Protein AF-A0A7X6Z2F6-F1 (afdb_monomer)

Sequence (68 aa):
KGKIVKNNLAVGLSLEDVKKAKEVLIIAGGSSKAEAILSIDFNNINGILITDEGAARGMMELLNHIAI

Solvent-accessible surface area (backbone atoms only — not comparable to full-atom values): 4239 Å² total; per-residue (Å²): 114,58,76,90,87,76,86,76,100,67,93,73,86,50,75,68,55,60,44,70,41,91,64,40,83,43,78,58,54,42,42,94,40,14,69,65,61,57,25,53,61,66,90,66,31,58,61,48,80,48,67,42,70,50,16,52,50,37,36,51,54,57,54,61,67,66,74,111

Foldseek 3Di:
DADDPDDDPDPDDDPVNQLVDPEAEAEDEALVCLVVVVNDPCVSGNYDYDYDPRSVVSVVVVVVVVVD

Secondary structure (DSSP, 8-state):
----------SS--HHHHHHSS-EEEE--SGGGHHHHHTS-TTSS-EEEE--HHHHHHHHHHHHHH--

Mean predicted aligned error: 4.25 Å

Nearest PDB structures (foldseek):
  4kr5-assembly1_B  TM=4.683E-01  e=7.112E+00  Lactococcus lactis subsp. lactis Il1403

pLDDT: mean 91.18, std 9.58, range [43.97, 98.38]

Radius of gyration: 13.39 Å; Cα contacts (8 Å, |Δi|>4): 75; chains: 1; bounding box: 24×28×35 Å

Structure (mmCIF, N/CA/C/O backbone):
data_AF-A0A7X6Z2F6-F1
#
_entry.id   AF-A0A7X6Z2F6-F1
#
loop_
_atom_site.group_PDB
_atom_site.id
_atom_site.type_symbol
_atom_site.label_atom_id
_atom_site.label_alt_id
_atom_site.label_comp_id
_atom_site.label_asym_id
_atom_site.label_entity_id
_atom_site.label_seq_id
_atom_site.pdbx_PDB_ins_code
_atom_site.Cartn_x
_atom_site.Cartn_y
_atom_site.Cartn_z
_atom_site.occupancy
_atom_site.B_iso_or_equiv
_atom_site.auth_seq_id
_atom_site.auth_comp_id
_atom_site.auth_asym_id
_atom_site.auth_atom_id
_atom_site.pdbx_PDB_model_num
ATOM 1 N N . LYS A 1 1 ? -0.773 -12.957 -0.752 1.00 76.56 1 LYS A N 1
ATOM 2 C CA . LYS A 1 1 ? -1.097 -12.208 0.490 1.00 76.56 1 LYS A CA 1
ATOM 3 C C . LYS A 1 1 ? 0.061 -12.331 1.468 1.00 76.56 1 LYS A C 1
ATOM 5 O O . LYS A 1 1 ? 0.617 -13.419 1.578 1.00 76.56 1 LYS A O 1
ATOM 10 N N . GLY A 1 2 ? 0.418 -11.247 2.156 1.00 86.31 2 GLY A N 1
ATOM 11 C CA . GLY A 1 2 ? 1.449 -11.259 3.192 1.00 86.31 2 GLY A CA 1
ATOM 12 C C . GLY A 1 2 ? 0.971 -11.912 4.490 1.00 86.31 2 GLY A C 1
ATOM 13 O O . GLY A 1 2 ? -0.228 -11.998 4.751 1.00 86.31 2 GLY A O 1
ATOM 14 N N . LYS A 1 3 ? 1.923 -12.357 5.316 1.00 91.19 3 LYS A N 1
ATOM 15 C CA . LYS A 1 3 ? 1.684 -12.810 6.693 1.00 91.19 3 LYS A CA 1
ATOM 16 C C . LYS A 1 3 ? 2.572 -12.023 7.648 1.00 91.19 3 LYS A C 1
ATOM 18 O O . LYS A 1 3 ? 3.729 -11.753 7.333 1.00 91.19 3 LYS A O 1
ATOM 23 N N . ILE A 1 4 ? 2.047 -11.677 8.820 1.00 89.62 4 ILE A N 1
ATOM 24 C CA . ILE A 1 4 ? 2.853 -11.060 9.877 1.00 89.62 4 ILE A CA 1
ATOM 25 C C . ILE A 1 4 ? 3.806 -12.133 10.408 1.00 89.62 4 ILE A C 1
ATOM 27 O O . ILE A 1 4 ? 3.364 -13.136 10.961 1.00 89.62 4 ILE A O 1
ATOM 31 N N . VAL A 1 5 ? 5.110 -11.938 10.209 1.00 93.50 5 VAL A N 1
ATOM 32 C CA . VAL A 1 5 ? 6.144 -12.884 10.667 1.00 93.50 5 VAL A CA 1
ATOM 33 C C . VAL A 1 5 ? 6.708 -12.528 12.039 1.00 93.50 5 VAL A C 1
ATOM 35 O O . VAL A 1 5 ? 7.196 -13.399 12.752 1.00 93.50 5 VAL A O 1
ATOM 38 N N . LYS A 1 6 ? 6.652 -11.248 12.417 1.00 89.56 6 LYS A N 1
ATOM 39 C CA . LYS A 1 6 ? 7.153 -10.741 13.692 1.00 89.56 6 LYS A CA 1
ATOM 40 C C . LYS A 1 6 ? 6.381 -9.489 14.076 1.00 89.56 6 LYS A C 1
ATOM 42 O O . LYS A 1 6 ? 6.143 -8.636 13.224 1.00 89.56 6 LYS A O 1
ATOM 47 N N . ASN A 1 7 ? 6.039 -9.377 15.353 1.00 85.50 7 ASN A N 1
ATOM 48 C CA . ASN A 1 7 ? 5.520 -8.149 15.934 1.00 85.50 7 ASN A CA 1
ATOM 49 C C . ASN A 1 7 ? 6.492 -7.691 17.024 1.00 85.50 7 ASN A C 1
ATOM 51 O O . ASN A 1 7 ? 6.765 -8.441 17.960 1.00 85.50 7 ASN A O 1
ATOM 55 N N . ASN A 1 8 ? 7.056 -6.497 16.866 1.00 85.44 8 ASN A N 1
ATOM 56 C CA . ASN A 1 8 ? 7.966 -5.907 17.842 1.00 85.44 8 ASN A CA 1
ATOM 57 C C . ASN A 1 8 ? 7.222 -4.840 18.643 1.00 85.44 8 ASN A C 1
ATOM 59 O O . ASN A 1 8 ? 6.282 -4.227 18.145 1.00 85.44 8 ASN A O 1
ATOM 63 N N . LEU A 1 9 ? 7.701 -4.560 19.853 1.00 85.56 9 LEU A N 1
ATOM 64 C CA . LEU A 1 9 ? 7.256 -3.409 20.635 1.00 85.56 9 LEU A CA 1
ATOM 65 C C . LEU A 1 9 ? 7.833 -2.127 20.015 1.00 85.56 9 LEU A C 1
ATOM 67 O O . LEU A 1 9 ? 8.880 -1.637 20.431 1.00 85.56 9 LEU A O 1
ATOM 71 N N . ALA A 1 10 ? 7.182 -1.634 18.963 1.00 87.62 10 ALA A N 1
ATOM 72 C CA . ALA A 1 10 ? 7.473 -0.348 18.345 1.00 87.62 10 ALA A CA 1
ATOM 73 C C . ALA A 1 10 ? 6.505 0.716 18.877 1.00 87.62 10 ALA A C 1
ATOM 75 O O . ALA A 1 10 ? 5.348 0.424 19.175 1.00 87.62 10 ALA A O 1
ATOM 76 N N . VAL A 1 11 ? 6.970 1.960 18.976 1.00 91.69 11 VAL A N 1
ATOM 77 C CA . VAL A 1 11 ? 6.108 3.101 19.304 1.00 91.69 11 VAL A CA 1
ATOM 78 C C . VAL A 1 11 ? 5.456 3.596 18.013 1.00 91.69 11 VAL A C 1
ATOM 80 O O . VAL A 1 11 ? 6.162 3.961 17.074 1.00 91.69 11 VAL A O 1
ATOM 83 N N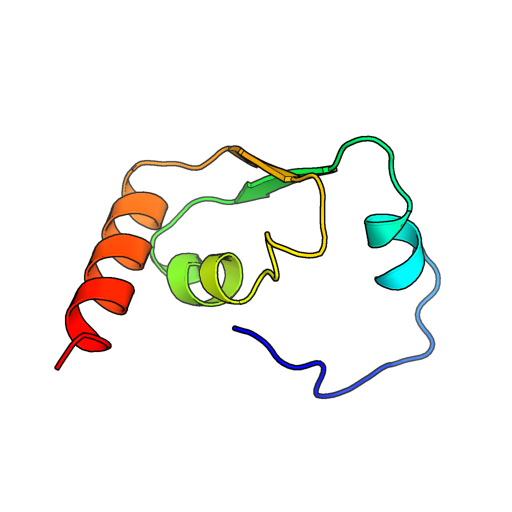 . GLY A 1 12 ? 4.123 3.608 17.957 1.00 89.50 12 GLY A N 1
ATOM 84 C CA . GLY A 1 12 ? 3.364 4.075 16.795 1.00 89.50 12 GLY A CA 1
ATOM 85 C C . GLY A 1 12 ? 2.015 3.374 16.640 1.00 89.50 12 GLY A C 1
ATOM 86 O O . GLY A 1 12 ? 1.547 2.701 17.556 1.00 89.50 12 GLY A O 1
ATOM 87 N N . LEU A 1 13 ? 1.400 3.545 15.467 1.00 91.00 13 LEU A N 1
ATOM 88 C CA . LEU A 1 13 ? 0.160 2.858 15.106 1.00 91.00 13 LEU A CA 1
ATOM 89 C C . LEU A 1 13 ? 0.414 1.367 14.890 1.00 91.00 13 LEU A C 1
ATOM 91 O O . LEU A 1 13 ? 1.367 0.977 14.210 1.00 91.00 13 LEU A O 1
ATOM 95 N N . SER A 1 14 ? -0.477 0.535 15.419 1.00 90.50 14 SER A N 1
ATOM 96 C CA . SER A 1 14 ? -0.507 -0.880 15.074 1.00 90.50 14 SER A CA 1
ATOM 97 C C . SER A 1 14 ? -1.176 -1.092 13.711 1.00 90.50 14 SER A C 1
ATOM 99 O O . SER A 1 14 ? -1.929 -0.250 13.215 1.00 90.50 14 SER A O 1
ATOM 101 N N . LEU A 1 15 ? -0.967 -2.266 13.109 1.00 88.62 15 LEU A N 1
ATOM 102 C CA . LEU A 1 15 ? -1.722 -2.663 11.914 1.00 88.62 15 LEU A CA 1
ATOM 103 C C . LEU A 1 15 ? -3.232 -2.751 12.184 1.00 88.62 15 LEU A C 1
ATOM 105 O O . LEU A 1 15 ? -4.023 -2.560 11.265 1.00 88.62 15 LEU A O 1
ATOM 109 N N . GLU A 1 16 ? -3.645 -3.034 13.421 1.00 89.88 16 GLU A N 1
ATOM 110 C CA . GLU A 1 16 ? -5.061 -3.045 13.798 1.00 89.88 16 GLU A CA 1
ATOM 111 C C . GLU A 1 16 ? -5.664 -1.641 13.789 1.00 89.88 16 GLU A C 1
ATOM 113 O O . GLU A 1 16 ? -6.817 -1.481 13.396 1.00 89.88 16 GLU A O 1
ATOM 118 N N . ASP A 1 17 ? -4.890 -0.621 14.161 1.00 92.50 17 ASP A N 1
ATOM 119 C CA . ASP A 1 17 ? -5.340 0.771 14.105 1.00 92.50 17 ASP A CA 1
ATOM 120 C C . ASP A 1 17 ? -5.524 1.231 12.656 1.00 92.50 17 ASP A C 1
ATOM 122 O O . ASP A 1 17 ? -6.530 1.858 12.331 1.00 92.50 17 ASP A O 1
ATOM 126 N N . VAL A 1 18 ? -4.613 0.835 11.757 1.00 91.75 18 VAL A N 1
ATOM 127 C CA . VAL A 1 18 ? -4.732 1.112 10.313 1.00 91.75 18 VAL A CA 1
ATOM 128 C C . VAL A 1 18 ? -6.008 0.496 9.730 1.00 91.75 18 VAL A C 1
ATOM 130 O O . VAL A 1 18 ? -6.694 1.143 8.945 1.00 91.75 18 VAL A O 1
ATOM 133 N N . LYS A 1 19 ? -6.380 -0.721 10.145 1.00 90.38 19 LYS A N 1
ATOM 134 C CA . LYS A 1 19 ? -7.615 -1.386 9.682 1.00 90.38 19 LYS A CA 1
ATOM 135 C C . LYS A 1 19 ? -8.899 -0.695 10.148 1.00 90.38 19 LYS A C 1
ATOM 137 O O . LYS A 1 19 ? -9.935 -0.860 9.514 1.00 90.38 19 LYS A O 1
ATOM 142 N N . LYS A 1 20 ? -8.848 0.056 11.253 1.00 93.50 20 LYS A N 1
ATOM 143 C CA . LYS A 1 20 ? -9.991 0.820 11.784 1.00 93.50 20 LYS A CA 1
ATOM 144 C C . LYS A 1 20 ? -10.143 2.190 11.122 1.00 93.50 20 LYS A C 1
ATOM 146 O O . LYS A 1 20 ? -11.155 2.856 11.339 1.00 93.50 20 LYS A O 1
ATOM 151 N N . ALA A 1 21 ? -9.149 2.639 10.357 1.00 94.31 21 ALA A N 1
ATOM 152 C CA . ALA A 1 21 ? -9.220 3.916 9.668 1.00 94.31 21 ALA A CA 1
ATOM 153 C C . ALA A 1 21 ? -10.349 3.908 8.628 1.00 94.31 21 ALA A C 1
ATOM 155 O O . ALA A 1 21 ? -10.567 2.920 7.928 1.00 94.31 21 ALA A O 1
ATOM 156 N N . LYS A 1 22 ? -11.051 5.041 8.506 1.00 95.25 22 LYS A N 1
ATOM 157 C CA . LYS A 1 22 ? -12.124 5.216 7.516 1.00 95.25 22 LYS A CA 1
ATOM 158 C C . LYS A 1 22 ? -11.621 4.995 6.086 1.00 95.25 22 LYS A C 1
ATOM 160 O O . LYS A 1 22 ? -12.340 4.431 5.270 1.00 95.25 22 LYS A O 1
ATOM 165 N N . GLU A 1 23 ? -10.416 5.465 5.791 1.00 95.31 23 GLU A N 1
ATOM 166 C CA . GLU A 1 23 ? -9.763 5.356 4.489 1.00 95.31 23 GLU A CA 1
ATOM 167 C C . GLU A 1 23 ? -8.247 5.340 4.699 1.00 95.31 23 GLU A C 1
ATOM 169 O O . GLU A 1 23 ? -7.731 6.064 5.555 1.00 95.31 23 GLU A O 1
ATOM 174 N N . VAL A 1 24 ? -7.540 4.505 3.936 1.00 95.75 24 VAL A N 1
ATOM 175 C CA . VAL A 1 24 ? -6.081 4.371 4.001 1.00 95.75 24 VAL A CA 1
ATOM 176 C C . VAL A 1 24 ? -5.484 4.690 2.637 1.00 95.75 24 VAL A C 1
ATOM 178 O O . VAL A 1 24 ? -5.674 3.950 1.675 1.00 95.75 24 VAL A O 1
ATOM 181 N N . LEU A 1 25 ? -4.718 5.775 2.554 1.00 96.38 25 LEU A N 1
ATOM 182 C CA . LEU A 1 25 ? -3.938 6.098 1.362 1.00 96.38 25 LEU A CA 1
ATOM 183 C C . LEU A 1 25 ? -2.600 5.356 1.413 1.00 96.38 25 LEU A C 1
ATOM 185 O O . LEU A 1 25 ? -1.789 5.573 2.312 1.00 96.38 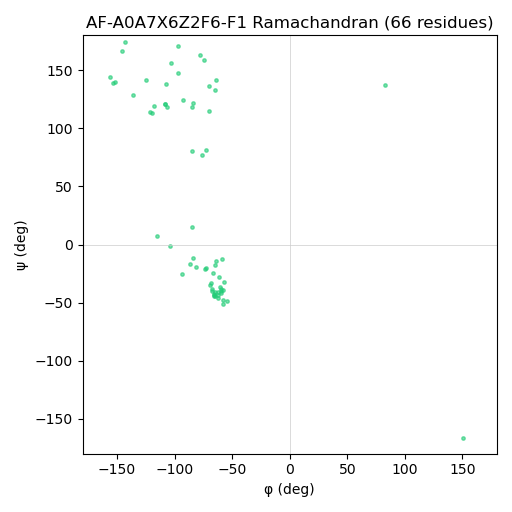25 LEU A O 1
ATOM 189 N N . ILE A 1 26 ? -2.367 4.481 0.441 1.00 95.69 26 ILE A N 1
ATOM 190 C CA . ILE A 1 26 ? -1.146 3.687 0.309 1.00 95.69 26 ILE A CA 1
ATOM 191 C C . ILE A 1 26 ? -0.356 4.273 -0.854 1.00 95.69 26 ILE A C 1
ATOM 193 O O . ILE A 1 26 ? -0.833 4.279 -1.985 1.00 95.69 26 ILE A O 1
ATOM 197 N N . ILE A 1 27 ? 0.852 4.763 -0.586 1.00 97.38 27 ILE A N 1
ATOM 198 C CA . ILE A 1 27 ? 1.700 5.399 -1.599 1.00 97.38 27 ILE A CA 1
ATOM 199 C C . ILE A 1 27 ? 2.999 4.610 -1.706 1.00 97.38 27 ILE A C 1
ATOM 201 O O . ILE A 1 27 ? 3.796 4.578 -0.767 1.00 97.38 27 ILE A O 1
ATOM 205 N N . ALA A 1 28 ? 3.211 3.957 -2.844 1.00 97.12 28 ALA A N 1
ATOM 206 C CA . ALA A 1 28 ? 4.421 3.188 -3.113 1.00 97.12 28 ALA A CA 1
ATOM 207 C C . ALA A 1 28 ? 4.655 3.062 -4.621 1.00 97.12 28 ALA A C 1
ATOM 209 O O . ALA A 1 28 ? 3.707 2.899 -5.380 1.00 97.12 28 ALA A O 1
ATOM 210 N N . GLY A 1 29 ? 5.916 3.091 -5.050 1.00 97.25 29 GLY A N 1
ATOM 211 C CA . GLY A 1 29 ? 6.318 2.974 -6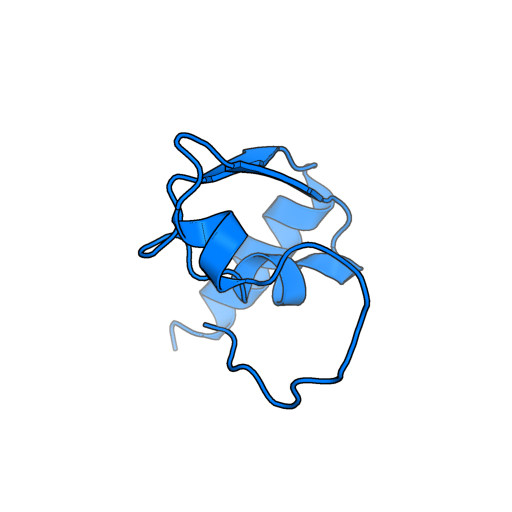.455 1.00 97.25 29 GLY A CA 1
ATOM 212 C C . GLY A 1 29 ? 7.616 2.185 -6.618 1.00 97.25 29 GLY A C 1
ATOM 213 O O . GLY A 1 29 ? 8.261 1.823 -5.628 1.00 97.25 29 GLY A O 1
ATOM 214 N N . GLY A 1 30 ? 7.991 1.927 -7.867 1.00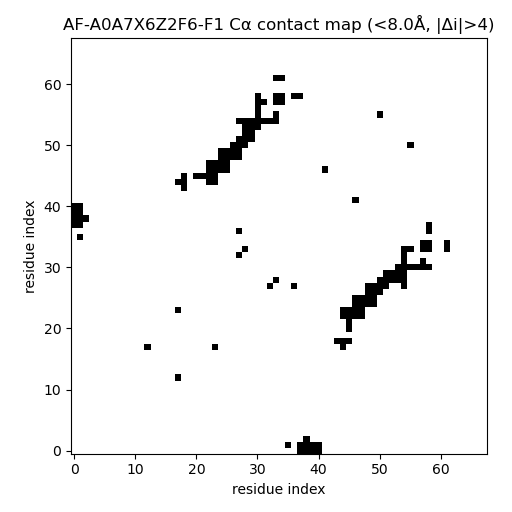 98.25 30 GLY A N 1
ATOM 215 C CA . GLY A 1 30 ? 9.146 1.123 -8.246 1.00 98.25 30 GLY A CA 1
ATOM 216 C C . GLY A 1 30 ? 8.877 -0.384 -8.243 1.00 98.25 30 GLY A C 1
ATOM 217 O O . GLY A 1 30 ? 8.301 -0.948 -7.310 1.00 98.25 30 GLY A O 1
ATOM 218 N N . SER A 1 31 ? 9.374 -1.064 -9.277 1.00 97.81 31 SER A N 1
ATOM 219 C CA . SER A 1 31 ? 9.241 -2.519 -9.451 1.00 97.81 31 SER A CA 1
ATOM 220 C C . SER A 1 31 ? 9.813 -3.321 -8.276 1.00 97.81 31 SER A C 1
ATOM 222 O O . SER A 1 31 ? 9.251 -4.346 -7.901 1.00 97.81 31 SER A O 1
ATOM 224 N N . SER A 1 32 ? 10.862 -2.817 -7.614 1.00 97.88 32 SER A N 1
ATOM 225 C CA . SER A 1 32 ? 11.477 -3.452 -6.437 1.00 97.88 32 SER A CA 1
ATOM 226 C C . SER A 1 32 ? 10.556 -3.551 -5.216 1.00 97.88 32 SER A C 1
ATOM 228 O O . SER A 1 32 ? 10.862 -4.287 -4.280 1.00 97.88 32 SER A O 1
ATOM 230 N N . LYS A 1 33 ? 9.430 -2.825 -5.203 1.00 97.88 33 LYS A N 1
ATOM 231 C CA . LYS A 1 33 ? 8.422 -2.887 -4.136 1.00 97.88 33 LYS A CA 1
ATOM 232 C C . LYS A 1 33 ? 7.174 -3.682 -4.525 1.00 97.88 33 LYS A C 1
ATOM 234 O O . LYS A 1 33 ? 6.293 -3.825 -3.682 1.00 97.88 33 LYS A O 1
ATOM 239 N N . ALA A 1 34 ? 7.088 -4.217 -5.744 1.00 96.88 34 ALA A N 1
ATOM 240 C CA . ALA A 1 34 ? 5.884 -4.874 -6.255 1.00 96.88 34 ALA A CA 1
ATOM 241 C C . ALA A 1 34 ? 5.376 -6.001 -5.339 1.00 96.88 34 ALA A C 1
ATOM 243 O O . ALA A 1 34 ? 4.208 -6.008 -4.952 1.00 96.88 34 ALA A O 1
ATOM 244 N N . GLU A 1 35 ? 6.259 -6.906 -4.910 1.00 95.56 35 GLU A N 1
ATOM 245 C CA . GLU A 1 35 ? 5.892 -7.999 -3.999 1.00 95.56 35 GLU A CA 1
ATOM 246 C C . GLU A 1 35 ? 5.391 -7.476 -2.642 1.00 95.56 35 GLU A C 1
ATOM 248 O O . GLU A 1 35 ? 4.394 -7.961 -2.103 1.00 95.56 35 GLU A O 1
ATOM 253 N N . ALA A 1 36 ? 6.037 -6.435 -2.106 1.00 96.25 36 ALA A N 1
ATOM 254 C CA . ALA A 1 36 ? 5.635 -5.819 -0.846 1.00 96.25 36 ALA A CA 1
ATOM 255 C C . ALA A 1 36 ? 4.249 -5.163 -0.949 1.00 96.25 36 ALA A C 1
ATOM 257 O O . ALA A 1 36 ? 3.438 -5.314 -0.036 1.00 96.25 36 ALA A O 1
ATOM 258 N N . ILE A 1 37 ? 3.941 -4.490 -2.062 1.00 95.94 37 ILE A N 1
ATOM 259 C CA . ILE A 1 37 ? 2.619 -3.894 -2.304 1.00 95.94 37 ILE A CA 1
ATOM 260 C C . ILE A 1 37 ? 1.552 -4.995 -2.406 1.00 95.94 37 ILE A C 1
ATOM 262 O O . ILE A 1 37 ? 0.520 -4.908 -1.745 1.00 95.94 37 ILE A O 1
ATOM 266 N N . LEU A 1 38 ? 1.825 -6.082 -3.139 1.00 94.31 38 LEU A N 1
ATOM 267 C CA . LEU A 1 38 ? 0.925 -7.242 -3.245 1.00 94.31 38 LEU A CA 1
ATOM 268 C C . LEU A 1 38 ? 0.730 -8.001 -1.923 1.00 94.31 38 LEU A C 1
ATOM 270 O O . LEU A 1 38 ? -0.207 -8.794 -1.775 1.00 94.31 38 LEU A O 1
ATOM 274 N N . SER A 1 39 ? 1.615 -7.792 -0.949 1.00 93.62 39 SER A N 1
ATOM 275 C CA . SER A 1 39 ? 1.491 -8.401 0.373 1.00 93.62 39 SER A CA 1
ATOM 276 C C . SER A 1 39 ? 0.372 -7.769 1.214 1.00 93.62 39 SER A C 1
ATOM 278 O O . SER A 1 39 ? -0.129 -8.425 2.133 1.00 93.62 39 SER A O 1
ATOM 280 N N . ILE A 1 40 ? -0.055 -6.545 0.877 1.00 92.38 40 ILE A N 1
ATOM 281 C CA . ILE A 1 40 ? -1.113 -5.811 1.577 1.00 92.38 40 ILE A CA 1
ATOM 282 C C . ILE A 1 40 ? -2.450 -6.543 1.415 1.00 92.38 40 ILE A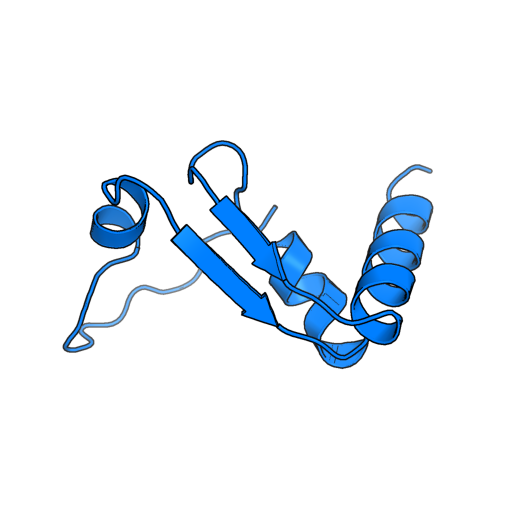 C 1
ATOM 284 O O . ILE A 1 40 ? -2.848 -6.938 0.319 1.00 92.38 40 ILE A O 1
ATOM 288 N N . ASP A 1 41 ? -3.175 -6.719 2.520 1.00 88.25 41 ASP A N 1
ATOM 289 C CA . ASP A 1 41 ? -4.510 -7.316 2.487 1.00 88.25 41 ASP A CA 1
ATOM 290 C C . ASP A 1 41 ? -5.573 -6.256 2.186 1.00 88.25 41 ASP A C 1
ATOM 292 O O . ASP A 1 41 ? -6.272 -5.778 3.080 1.00 88.25 41 ASP A O 1
ATOM 296 N N . PHE A 1 42 ? -5.709 -5.916 0.903 1.00 84.12 42 PHE A N 1
ATOM 297 C CA . PHE A 1 42 ? -6.707 -4.962 0.405 1.00 84.12 42 PHE A CA 1
ATOM 298 C C . PHE A 1 42 ? -8.165 -5.361 0.705 1.00 84.12 42 PHE A C 1
ATOM 300 O O . PHE A 1 42 ? -9.055 -4.535 0.572 1.00 84.12 42 PHE A O 1
ATOM 307 N N . ASN A 1 43 ? -8.435 -6.599 1.141 1.00 84.75 43 ASN A N 1
ATOM 308 C CA . ASN A 1 43 ? -9.790 -7.007 1.546 1.00 84.75 43 ASN A CA 1
ATOM 309 C C . ASN A 1 43 ? -10.143 -6.576 2.975 1.00 84.75 43 ASN A C 1
ATOM 311 O O . ASN A 1 43 ? -11.310 -6.588 3.349 1.00 84.75 43 ASN A O 1
ATOM 315 N N . ASN A 1 44 ? -9.137 -6.271 3.793 1.00 86.56 44 ASN A N 1
ATOM 316 C CA . ASN A 1 44 ? -9.295 -5.985 5.218 1.00 86.56 44 ASN A CA 1
ATOM 317 C C . ASN A 1 44 ? -8.922 -4.533 5.554 1.00 86.56 44 ASN A C 1
ATOM 319 O O . ASN A 1 44 ? -8.801 -4.168 6.721 1.00 86.56 44 ASN A O 1
ATOM 323 N N . ILE A 1 45 ? -8.668 -3.726 4.524 1.00 90.31 45 ILE A N 1
ATOM 324 C CA . ILE A 1 45 ? -8.316 -2.315 4.610 1.00 90.31 45 ILE A CA 1
ATOM 325 C C . ILE A 1 45 ? -9.122 -1.600 3.530 1.00 90.31 45 ILE A C 1
ATOM 327 O O . ILE A 1 45 ? -9.061 -1.993 2.367 1.00 90.31 45 ILE A O 1
ATOM 331 N N . ASN A 1 46 ? -9.832 -0.530 3.893 1.00 92.00 46 ASN A 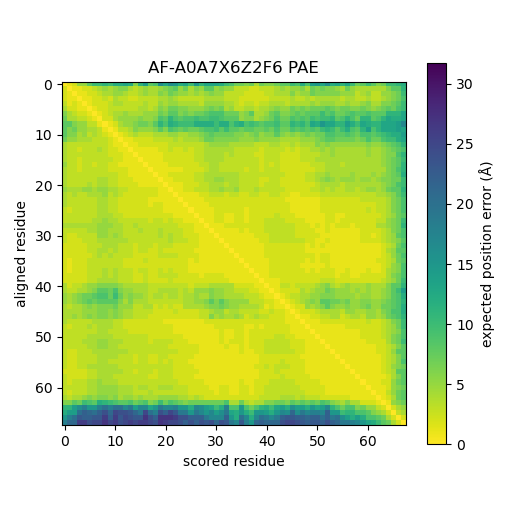N 1
ATOM 332 C CA . ASN A 1 46 ? -10.447 0.364 2.912 1.00 92.00 46 ASN A CA 1
ATOM 333 C C . ASN A 1 46 ? -9.367 1.264 2.282 1.00 92.00 46 ASN A C 1
ATOM 335 O O . ASN A 1 46 ? -9.156 2.399 2.717 1.00 92.00 46 ASN A O 1
ATOM 339 N N . GLY A 1 47 ? -8.595 0.695 1.353 1.00 92.81 47 GLY A N 1
ATOM 340 C CA . GLY A 1 47 ? -7.348 1.272 0.857 1.00 92.81 47 GLY A CA 1
ATOM 341 C C . GLY A 1 47 ? -7.433 1.826 -0.563 1.00 92.81 47 GLY A C 1
ATOM 342 O O . GLY A 1 47 ? -7.954 1.164 -1.457 1.00 92.81 47 GLY A O 1
ATOM 343 N N . ILE A 1 48 ? -6.831 2.995 -0.787 1.00 95.81 48 ILE A N 1
ATOM 344 C CA . ILE A 1 48 ? -6.559 3.544 -2.121 1.00 95.81 48 ILE A CA 1
ATOM 345 C C . ILE A 1 48 ? -5.054 3.455 -2.363 1.00 95.81 48 ILE A C 1
ATOM 347 O O . ILE A 1 48 ? -4.267 4.030 -1.611 1.00 95.81 48 ILE A O 1
ATOM 351 N N . LEU A 1 49 ? -4.650 2.741 -3.415 1.00 96.50 49 LEU A N 1
ATOM 352 C CA . LEU A 1 49 ? -3.253 2.644 -3.830 1.00 96.50 49 LEU A CA 1
ATOM 353 C C . LEU A 1 49 ? -2.928 3.713 -4.878 1.00 96.50 49 LEU A C 1
ATOM 355 O O . LEU A 1 49 ? -3.532 3.750 -5.947 1.00 96.50 49 LEU A O 1
ATOM 359 N N . ILE A 1 50 ? -1.917 4.525 -4.586 1.00 98.06 50 ILE A N 1
ATOM 360 C CA . ILE A 1 50 ? -1.283 5.453 -5.520 1.00 98.06 50 ILE A CA 1
ATOM 361 C C . ILE A 1 50 ? 0.105 4.894 -5.838 1.00 98.06 50 ILE A C 1
ATOM 363 O O . ILE A 1 50 ? 0.924 4.687 -4.938 1.00 98.06 50 ILE A O 1
ATOM 367 N N . THR A 1 51 ? 0.362 4.621 -7.116 1.00 98.06 51 THR A N 1
ATOM 368 C CA . THR A 1 51 ? 1.578 3.934 -7.564 1.00 98.06 51 THR A CA 1
ATOM 369 C C . THR A 1 51 ? 2.057 4.429 -8.927 1.00 98.06 51 THR A C 1
ATOM 371 O O . THR A 1 51 ? 1.330 5.140 -9.618 1.00 98.06 51 THR A O 1
ATOM 374 N N . ASP A 1 52 ? 3.286 4.070 -9.299 1.00 98.38 52 ASP A N 1
ATOM 375 C CA . ASP A 1 52 ? 3.855 4.347 -10.619 1.00 98.38 52 ASP A CA 1
ATOM 376 C C . ASP A 1 52 ? 3.730 3.140 -11.565 1.00 98.38 52 ASP A C 1
ATOM 378 O O . ASP A 1 52 ? 3.371 2.027 -11.170 1.00 98.38 52 ASP A O 1
ATOM 382 N N . GLU A 1 53 ? 4.039 3.360 -12.843 1.00 98.38 53 GLU A N 1
ATOM 383 C CA . GLU A 1 53 ? 3.993 2.314 -13.867 1.00 98.38 53 GLU A CA 1
ATOM 384 C C . GLU A 1 53 ? 4.955 1.150 -13.568 1.00 98.38 53 GLU A C 1
ATOM 386 O O . GLU A 1 53 ? 4.625 -0.005 -13.831 1.00 98.38 53 GLU A O 1
ATOM 391 N N . GLY A 1 54 ? 6.135 1.429 -13.006 1.00 98.25 54 GLY A N 1
ATOM 392 C CA . GLY A 1 54 ? 7.153 0.412 -12.733 1.00 98.25 54 GLY A CA 1
ATOM 393 C C . GLY A 1 54 ? 6.707 -0.594 -11.672 1.00 98.25 54 GLY A C 1
ATOM 394 O O . GLY A 1 54 ? 6.869 -1.801 -11.849 1.00 98.25 54 GLY A O 1
ATOM 395 N N . ALA A 1 55 ? 6.098 -0.113 -10.589 1.00 98.25 55 ALA A N 1
ATOM 396 C CA . ALA A 1 55 ? 5.464 -0.956 -9.585 1.00 98.25 55 ALA A CA 1
ATOM 397 C C . ALA A 1 55 ? 4.253 -1.695 -10.164 1.00 98.25 55 ALA A C 1
ATOM 399 O O . ALA A 1 55 ? 4.133 -2.900 -9.949 1.00 98.25 55 ALA A O 1
ATOM 400 N N . ALA A 1 56 ? 3.393 -1.018 -10.934 1.00 97.69 56 ALA A N 1
ATOM 401 C CA . ALA A 1 56 ? 2.231 -1.647 -11.560 1.00 97.69 56 ALA A CA 1
ATOM 402 C C . ALA A 1 56 ? 2.629 -2.822 -12.472 1.00 97.69 56 ALA A C 1
ATOM 404 O O . ALA A 1 56 ? 2.087 -3.918 -12.327 1.00 97.69 56 ALA A O 1
ATOM 405 N N . ARG A 1 57 ? 3.624 -2.634 -13.348 1.00 97.69 57 ARG A N 1
ATOM 406 C CA . ARG A 1 57 ? 4.152 -3.698 -14.216 1.00 97.69 57 ARG A CA 1
ATOM 407 C C . ARG A 1 57 ? 4.758 -4.844 -13.415 1.00 97.69 57 ARG A C 1
ATOM 409 O O . ARG A 1 57 ? 4.405 -5.990 -13.666 1.00 97.69 57 ARG A O 1
ATOM 416 N N . GLY A 1 58 ? 5.578 -4.543 -12.406 1.00 97.75 5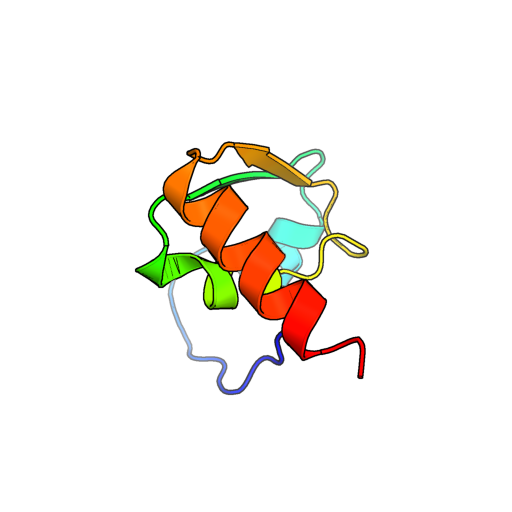8 GLY A N 1
ATOM 417 C CA . GLY A 1 58 ? 6.146 -5.575 -11.534 1.00 97.75 58 GLY A CA 1
ATOM 418 C C . GLY A 1 58 ? 5.068 -6.391 -10.809 1.00 97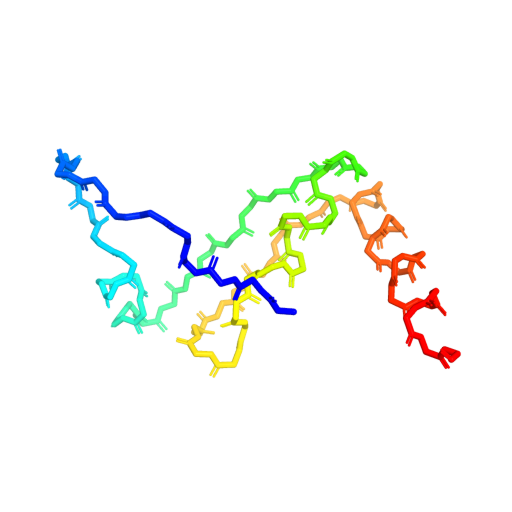.75 58 GLY A C 1
ATOM 419 O O . GLY A 1 58 ? 5.182 -7.608 -10.694 1.00 97.75 58 GLY A O 1
ATOM 420 N N . MET A 1 59 ? 3.979 -5.752 -10.365 1.00 96.69 59 MET A N 1
ATOM 421 C CA . MET A 1 59 ? 2.849 -6.468 -9.767 1.00 96.69 59 MET A CA 1
ATOM 422 C C . MET A 1 59 ? 2.136 -7.362 -10.786 1.00 96.69 59 MET A C 1
ATOM 424 O O . MET A 1 59 ? 1.806 -8.500 -10.463 1.00 96.69 59 MET A O 1
ATOM 428 N N . MET A 1 60 ? 1.911 -6.876 -12.011 1.00 96.44 60 MET A N 1
ATOM 429 C CA . MET A 1 60 ? 1.290 -7.666 -13.080 1.00 96.44 60 MET A CA 1
ATOM 430 C C . MET A 1 60 ? 2.129 -8.891 -13.454 1.00 96.44 60 MET A C 1
ATOM 432 O O . MET A 1 60 ? 1.578 -9.977 -13.605 1.00 96.44 60 MET A O 1
ATOM 436 N N . GLU A 1 61 ? 3.450 -8.739 -13.567 1.00 96.44 61 GLU A N 1
ATOM 437 C CA . GLU A 1 61 ? 4.373 -9.849 -13.825 1.00 96.44 61 GLU A CA 1
ATOM 438 C C . GLU A 1 61 ? 4.257 -10.922 -12.737 1.00 96.44 61 GLU A C 1
ATOM 440 O O . GLU A 1 61 ? 4.002 -12.088 -13.040 1.00 96.44 61 GLU A O 1
ATOM 445 N N . LEU A 1 62 ? 4.341 -10.524 -11.462 1.00 95.12 62 LEU A N 1
ATOM 446 C CA . LEU A 1 62 ? 4.213 -11.443 -10.328 1.00 95.12 62 LEU A CA 1
ATOM 447 C C . LEU A 1 62 ? 2.859 -12.168 -10.312 1.00 95.12 62 LEU A C 1
ATOM 449 O O . LEU A 1 62 ? 2.815 -13.370 -10.064 1.00 95.12 62 LEU A O 1
ATOM 453 N N . LEU A 1 63 ? 1.758 -11.470 -10.601 1.00 92.50 63 LEU A N 1
ATOM 454 C CA . LEU A 1 63 ? 0.422 -12.074 -10.636 1.00 92.50 63 LEU A CA 1
ATOM 455 C C . LEU A 1 63 ? 0.261 -13.074 -11.787 1.00 92.50 63 LEU A C 1
ATOM 457 O O . LEU A 1 63 ? -0.346 -14.127 -11.595 1.00 92.50 63 LEU A O 1
ATOM 461 N N . ASN A 1 64 ? 0.840 -12.785 -12.953 1.00 91.56 64 ASN A N 1
ATOM 462 C CA . ASN A 1 64 ? 0.800 -13.687 -14.103 1.00 91.56 64 ASN A CA 1
ATOM 463 C C . ASN A 1 64 ? 1.620 -14.965 -13.870 1.00 91.56 64 ASN A C 1
ATOM 465 O O . ASN A 1 64 ? 1.231 -16.029 -14.343 1.00 91.56 64 ASN A O 1
ATOM 469 N N . HIS A 1 65 ? 2.722 -14.889 -13.117 1.00 75.25 65 HIS A N 1
ATOM 470 C CA . HIS A 1 65 ? 3.528 -16.064 -12.765 1.00 75.25 65 HIS A CA 1
ATOM 471 C C . HIS A 1 65 ? 2.883 -16.971 -11.707 1.00 75.25 65 HIS A C 1
ATOM 473 O O . HIS A 1 65 ? 3.236 -18.143 -11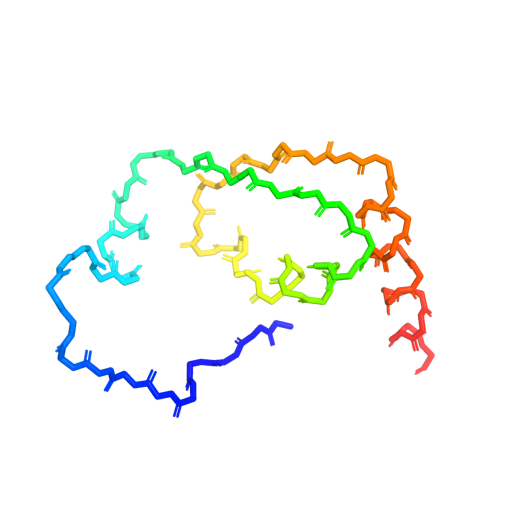.626 1.00 75.25 65 HIS A O 1
ATOM 479 N N . ILE A 1 66 ? 1.946 -16.453 -10.907 1.00 62.09 66 ILE A N 1
ATOM 480 C CA . ILE A 1 66 ? 1.226 -17.219 -9.874 1.00 62.09 66 ILE A CA 1
ATOM 481 C C . ILE A 1 66 ? -0.012 -17.934 -10.455 1.00 62.09 66 ILE A C 1
ATOM 483 O O . ILE A 1 66 ? -0.537 -18.851 -9.833 1.00 62.09 66 ILE A O 1
ATOM 487 N N . ALA A 1 67 ? -0.484 -17.536 -11.642 1.00 54.94 67 ALA A N 1
ATOM 488 C CA . ALA A 1 67 ? -1.690 -18.075 -12.280 1.00 54.94 67 ALA A CA 1
ATOM 489 C C . ALA A 1 67 ? -1.473 -19.372 -13.099 1.00 54.94 67 ALA A C 1
ATOM 491 O O . ALA A 1 67 ? -2.350 -19.735 -13.885 1.00 54.94 67 ALA A O 1
ATOM 492 N N . ILE A 1 68 ? -0.336 -20.061 -12.925 1.00 43.97 68 ILE A N 1
ATOM 493 C CA . ILE A 1 68 ? -0.029 -21.372 -13.530 1.00 43.97 68 ILE A CA 1
ATOM 494 C C . ILE A 1 68 ? -0.008 -22.445 -12.442 1.00 43.97 68 ILE A C 1
ATOM 496 O O . ILE A 1 68 ? 0.654 -22.208 -11.407 1.00 43.97 68 ILE A O 1
#